Protein AF-A0A8X6XVC7-F1 (afdb_monomer_lite)

Structure (mmCIF, N/CA/C/O backbone):
data_AF-A0A8X6XVC7-F1
#
_entry.id   AF-A0A8X6XVC7-F1
#
loop_
_atom_site.group_PDB
_atom_site.id
_atom_site.type_symbol
_atom_site.label_atom_id
_atom_site.label_alt_id
_atom_site.label_comp_id
_atom_site.label_asym_id
_atom_site.label_entity_id
_atom_site.label_seq_id
_atom_site.pdbx_PDB_ins_code
_atom_site.Cartn_x
_atom_site.Cartn_y
_atom_site.Cartn_z
_atom_site.occupancy
_atom_site.B_iso_or_equiv
_atom_site.auth_seq_id
_atom_site.auth_comp_id
_atom_site.auth_asym_id
_atom_site.auth_atom_id
_atom_site.pdbx_PDB_model_num
ATOM 1 N N . MET A 1 1 ? -27.447 -22.628 -71.891 1.00 50.00 1 MET A N 1
ATOM 2 C CA . MET A 1 1 ? -26.756 -23.642 -71.064 1.00 50.00 1 MET A CA 1
ATOM 3 C C . MET A 1 1 ? -25.411 -23.070 -70.655 1.00 50.00 1 MET A C 1
ATOM 5 O O . MET A 1 1 ? -24.678 -22.682 -71.550 1.00 50.00 1 MET A O 1
ATOM 9 N N . GLY A 1 2 ? -25.143 -23.009 -69.342 1.00 43.7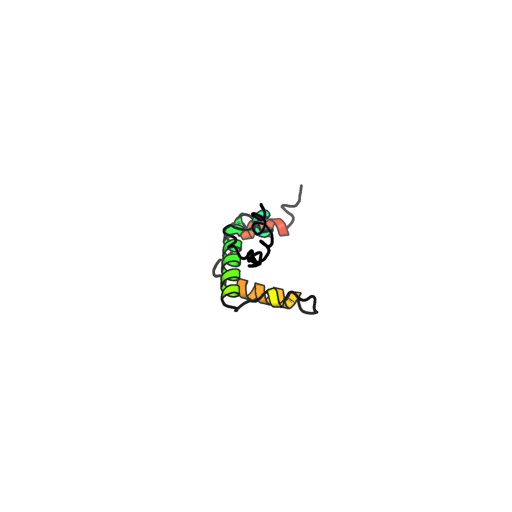8 2 GLY A N 1
ATOM 10 C CA . GLY A 1 2 ? -23.882 -22.558 -68.721 1.00 43.78 2 GLY A CA 1
ATOM 11 C C . GLY A 1 2 ? -23.690 -21.036 -68.781 1.00 43.78 2 GLY A C 1
ATOM 12 O O . GLY A 1 2 ? -23.796 -20.462 -69.847 1.00 43.78 2 GLY A O 1
ATOM 13 N N . SER A 1 3 ? -23.463 -20.273 -67.715 1.00 44.16 3 SER A N 1
ATOM 14 C CA . SER A 1 3 ? -22.841 -20.614 -66.441 1.00 44.16 3 SER A CA 1
ATOM 15 C C . SER A 1 3 ? -23.286 -19.612 -65.370 1.00 44.16 3 SER A C 1
ATOM 17 O O . SER A 1 3 ? -22.712 -18.538 -65.230 1.00 44.16 3 SER A O 1
ATOM 19 N N . PHE A 1 4 ? -24.287 -19.987 -64.571 1.00 48.81 4 PHE A N 1
ATOM 20 C CA . PHE A 1 4 ? -24.584 -19.383 -63.263 1.00 48.81 4 PHE A CA 1
ATOM 21 C C . PHE A 1 4 ? -23.607 -19.932 -62.205 1.00 48.81 4 PHE A C 1
ATOM 23 O O . PHE A 1 4 ? -24.011 -20.519 -61.209 1.00 48.81 4 PHE A O 1
ATOM 30 N N . LEU A 1 5 ? -22.305 -19.817 -62.474 1.00 49.72 5 LEU A N 1
ATOM 31 C CA . LEU A 1 5 ? -21.227 -20.392 -61.657 1.00 49.72 5 LEU A CA 1
ATOM 32 C C . LEU A 1 5 ? -20.030 -19.432 -61.555 1.00 49.72 5 LEU A C 1
ATOM 34 O O . LEU A 1 5 ? -18.877 -19.839 -61.601 1.00 49.72 5 LEU A O 1
ATOM 38 N N . ILE A 1 6 ? -20.309 -18.134 -61.407 1.00 47.41 6 ILE A N 1
ATOM 39 C CA . ILE A 1 6 ? -19.343 -17.154 -60.874 1.00 47.41 6 ILE A CA 1
ATOM 40 C C . ILE A 1 6 ? -20.006 -16.394 -59.713 1.00 47.41 6 ILE A C 1
ATOM 42 O O . ILE A 1 6 ? -19.939 -15.179 -59.582 1.00 47.41 6 ILE A O 1
ATOM 46 N N . ILE A 1 7 ? -20.727 -17.140 -58.879 1.00 51.34 7 ILE A N 1
ATOM 47 C CA . ILE A 1 7 ? -21.240 -16.711 -57.579 1.00 51.34 7 ILE A CA 1
ATOM 48 C C . ILE A 1 7 ? -20.841 -17.837 -56.624 1.00 51.34 7 ILE A C 1
ATOM 50 O O . ILE A 1 7 ? -21.631 -18.754 -56.460 1.00 51.34 7 ILE A O 1
ATOM 54 N N . ALA A 1 8 ? -19.598 -17.857 -56.115 1.00 50.69 8 ALA A N 1
ATOM 55 C CA . ALA A 1 8 ? -19.216 -18.646 -54.916 1.00 50.69 8 ALA A CA 1
ATOM 56 C C . ALA A 1 8 ? -17.715 -18.656 -54.546 1.00 50.69 8 ALA A C 1
ATOM 58 O O . ALA A 1 8 ? -17.365 -19.268 -53.545 1.00 50.69 8 ALA A O 1
ATOM 59 N N . LEU A 1 9 ? -16.799 -18.030 -55.286 1.00 49.44 9 LEU A N 1
ATOM 60 C CA . LEU A 1 9 ? -15.364 -18.052 -54.952 1.00 49.44 9 LEU A CA 1
ATOM 61 C C . LEU A 1 9 ? -14.812 -16.669 -55.322 1.00 49.44 9 LEU A C 1
ATOM 63 O O . LEU A 1 9 ? -14.708 -16.371 -56.500 1.00 49.44 9 LEU A O 1
ATOM 67 N N . THR A 1 10 ? -14.561 -15.716 -54.428 1.00 52.38 10 THR A N 1
ATOM 68 C CA . THR A 1 10 ? -13.783 -15.817 -53.191 1.00 52.38 10 THR A CA 1
ATOM 69 C C . THR A 1 10 ? -14.228 -14.741 -52.187 1.00 52.38 10 THR A C 1
ATOM 71 O O . THR A 1 10 ? -13.696 -13.632 -52.146 1.00 52.38 10 THR A O 1
ATOM 74 N N . PHE A 1 11 ? -15.197 -15.083 -51.339 1.00 48.53 11 PHE A N 1
ATOM 75 C CA . PHE A 1 11 ? -15.398 -14.453 -50.029 1.00 48.53 11 PHE A CA 1
ATOM 76 C C . PHE A 1 11 ? -14.206 -14.830 -49.130 1.00 48.53 11 PHE A C 1
ATOM 78 O O . PHE A 1 11 ? -14.284 -15.809 -48.396 1.00 48.53 11 PHE A O 1
ATOM 85 N N . SER A 1 12 ? -13.055 -14.156 -49.231 1.00 51.03 12 SER A N 1
ATOM 86 C CA . SER A 1 12 ? -11.897 -14.427 -48.347 1.00 51.03 12 SER A CA 1
ATOM 87 C C . SER A 1 12 ? -10.907 -13.261 -48.238 1.00 51.03 12 SER A C 1
ATOM 89 O O . SER A 1 12 ? -9.705 -13.466 -48.128 1.00 51.03 12 SER A O 1
ATOM 91 N N . LEU A 1 13 ? -11.395 -12.022 -48.212 1.00 45.03 13 LEU A N 1
ATOM 92 C CA . LEU A 1 13 ? -10.675 -10.968 -47.493 1.00 45.03 13 LEU A CA 1
ATOM 93 C C . LEU A 1 13 ? -11.467 -10.679 -46.229 1.00 45.03 13 LEU A C 1
ATOM 95 O O . LEU A 1 13 ? -12.191 -9.695 -46.105 1.00 45.03 13 LEU A O 1
ATOM 99 N N . THR A 1 14 ? -11.382 -11.646 -45.317 1.00 51.75 14 THR A N 1
ATOM 100 C CA . THR A 1 14 ? -11.737 -11.458 -43.920 1.00 51.75 14 THR A CA 1
ATOM 101 C C . THR A 1 14 ? -10.983 -10.244 -43.416 1.00 51.75 14 THR A C 1
ATOM 103 O O . THR A 1 14 ? -9.756 -10.173 -43.460 1.00 51.75 14 THR A O 1
ATOM 106 N N . ILE A 1 15 ? -11.770 -9.283 -42.967 1.00 43.81 15 ILE A N 1
ATOM 107 C CA . ILE A 1 15 ? -11.374 -8.114 -42.213 1.00 43.81 15 ILE A CA 1
ATOM 108 C C . ILE A 1 15 ? -10.681 -8.635 -40.947 1.00 43.81 15 ILE A C 1
ATOM 110 O O . ILE A 1 15 ? -11.329 -8.877 -39.936 1.00 43.81 15 ILE A O 1
ATOM 114 N N . SER A 1 16 ? -9.367 -8.844 -40.987 1.00 45.81 16 SER A N 1
ATOM 115 C CA . SER A 1 16 ? -8.557 -8.958 -39.771 1.00 45.81 16 SER A CA 1
ATOM 116 C C . SER A 1 16 ? -8.294 -7.552 -39.247 1.00 45.81 16 SER A C 1
ATOM 118 O O . SER A 1 16 ? -7.155 -7.109 -39.134 1.00 45.81 16 SER A O 1
ATOM 120 N N . VAL A 1 17 ? -9.370 -6.827 -38.935 1.00 48.47 17 VAL A N 1
ATOM 121 C CA . VAL A 1 17 ? -9.281 -5.830 -37.876 1.00 48.47 17 VAL A CA 1
ATOM 122 C C . VAL A 1 17 ? -9.188 -6.669 -36.615 1.00 48.47 17 VAL A C 1
ATOM 124 O O . VAL A 1 17 ? -10.186 -7.173 -36.104 1.00 48.47 17 VAL A O 1
ATOM 127 N N . PHE A 1 18 ? -7.953 -6.886 -36.171 1.00 48.59 18 PHE A N 1
ATOM 128 C CA . PHE A 1 18 ? -7.685 -7.188 -34.781 1.00 48.59 18 PHE A CA 1
ATOM 129 C C . PHE A 1 18 ? -8.273 -6.022 -33.985 1.00 48.59 18 PHE A C 1
ATOM 131 O O . PHE A 1 18 ? -7.644 -4.982 -33.811 1.00 48.59 18 PHE A O 1
ATOM 138 N N . VAL A 1 19 ? -9.523 -6.177 -33.548 1.00 40.47 19 VAL A N 1
ATOM 139 C CA . VAL A 1 19 ? -9.948 -5.591 -32.285 1.00 40.47 19 VAL A CA 1
ATOM 140 C C . VAL A 1 19 ? -9.131 -6.352 -31.253 1.00 40.47 19 VAL A C 1
ATOM 142 O O . VAL A 1 19 ? -9.548 -7.383 -30.729 1.00 40.47 19 VAL A O 1
ATOM 145 N N . GLU A 1 20 ? -7.904 -5.884 -31.046 1.00 40.19 20 GLU A N 1
ATOM 146 C CA . GLU A 1 20 ? -7.222 -6.066 -29.783 1.00 40.19 20 GLU A CA 1
ATOM 147 C C . GLU A 1 20 ? -8.110 -5.311 -28.799 1.00 40.19 20 GLU A C 1
ATOM 149 O O . GLU A 1 20 ? -8.067 -4.087 -28.682 1.00 40.19 20 GLU A O 1
ATOM 154 N N . ALA A 1 21 ? -9.071 -6.036 -28.230 1.00 38.38 21 ALA A N 1
ATOM 155 C CA . ALA A 1 21 ? -9.778 -5.574 -27.064 1.00 38.38 21 ALA A CA 1
ATOM 156 C C . ALA A 1 21 ? -8.704 -5.472 -25.984 1.00 38.38 21 ALA A C 1
ATOM 158 O O . ALA A 1 21 ? -8.394 -6.451 -25.306 1.00 38.38 21 ALA A O 1
ATOM 159 N N . ASP A 1 22 ? -8.088 -4.295 -25.895 1.00 38.41 22 ASP A N 1
ATOM 160 C CA . ASP A 1 22 ? -7.450 -3.820 -24.686 1.00 38.41 22 ASP A CA 1
ATOM 161 C C . ASP A 1 22 ? -8.429 -4.140 -23.554 1.00 38.41 22 ASP A C 1
ATOM 163 O O . ASP A 1 22 ? -9.476 -3.506 -23.401 1.00 38.41 22 ASP A O 1
ATOM 167 N N . HIS A 1 23 ? -8.111 -5.159 -22.759 1.00 38.62 23 HIS A N 1
ATOM 168 C CA . HIS A 1 23 ? -8.754 -5.416 -21.475 1.00 38.62 23 HIS A CA 1
ATOM 169 C C . HIS A 1 23 ? -8.322 -4.345 -20.447 1.00 38.62 23 HIS A C 1
ATOM 171 O O . HIS A 1 23 ? -8.128 -4.639 -19.274 1.00 38.62 23 HIS A O 1
ATOM 177 N N . ASP A 1 24 ? -8.196 -3.090 -20.884 1.00 43.44 24 ASP A N 1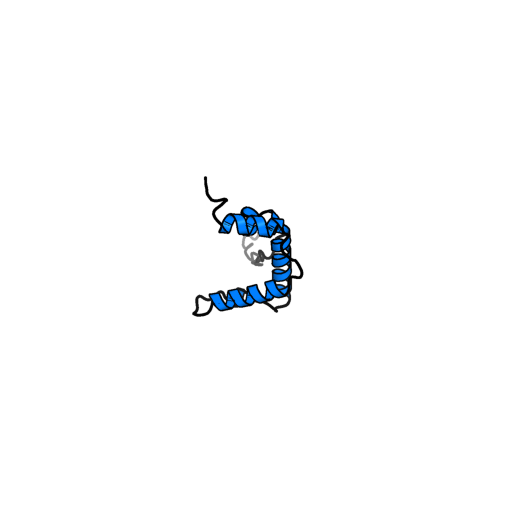
ATOM 178 C CA . ASP A 1 24 ? -8.087 -1.874 -20.074 1.00 43.44 24 ASP A CA 1
ATOM 179 C C . ASP A 1 24 ? -9.503 -1.298 -19.858 1.00 43.44 24 ASP A C 1
ATOM 181 O O . ASP A 1 24 ? -9.769 -0.099 -19.959 1.00 43.44 24 ASP A O 1
ATOM 185 N N . GLY A 1 25 ? -10.463 -2.185 -19.578 1.00 40.31 25 GLY A N 1
ATOM 186 C CA . GLY A 1 25 ? -11.730 -1.759 -19.003 1.00 40.31 25 GLY A CA 1
ATOM 187 C C . GLY A 1 25 ? -11.457 -1.170 -17.615 1.00 40.31 25 GLY A C 1
ATOM 188 O O . GLY A 1 25 ? -10.632 -1.720 -16.879 1.00 40.31 25 GLY A O 1
ATOM 189 N N . PRO A 1 26 ? -12.111 -0.067 -17.219 1.00 43.62 26 PRO A N 1
ATOM 190 C CA . PRO A 1 26 ? -11.994 0.415 -15.854 1.00 43.62 26 PRO A CA 1
ATOM 191 C C . PRO A 1 26 ? -12.471 -0.702 -14.917 1.00 43.62 26 PRO A C 1
ATOM 193 O O . PRO A 1 26 ? -13.587 -1.202 -15.046 1.00 43.62 26 PRO A O 1
ATOM 196 N N . HIS A 1 27 ? -11.612 -1.128 -13.989 1.00 48.72 27 HIS A N 1
ATOM 197 C CA . HIS A 1 27 ? -12.025 -1.953 -12.858 1.00 48.72 27 HIS A CA 1
ATOM 198 C C . HIS A 1 27 ? -12.941 -1.094 -11.969 1.00 48.72 27 HIS A C 1
ATOM 200 O O . HIS A 1 27 ? -12.499 -0.500 -10.988 1.00 48.72 27 HIS A O 1
ATOM 206 N N . GLU A 1 28 ? -14.213 -0.965 -12.353 1.00 45.25 28 GLU A N 1
ATOM 207 C CA . GLU A 1 28 ? -15.245 -0.208 -11.632 1.00 45.25 28 GLU A CA 1
ATOM 208 C C . GLU A 1 28 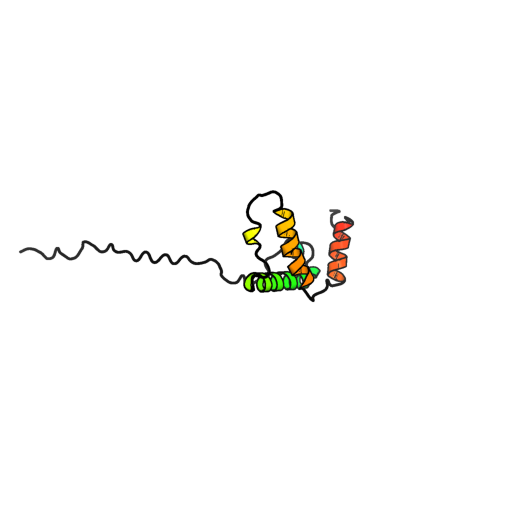? -15.797 -1.017 -10.451 1.00 45.25 28 GLU A C 1
ATOM 210 O O . GLU A 1 28 ? -16.986 -1.305 -10.344 1.00 45.25 28 GLU A O 1
ATOM 215 N N . GLY A 1 29 ? -14.909 -1.411 -9.544 1.00 50.03 29 GLY A N 1
ATOM 216 C CA . GLY A 1 29 ? -15.284 -2.027 -8.282 1.00 50.03 29 GLY A CA 1
ATOM 217 C C . GLY A 1 29 ? -14.069 -2.168 -7.373 1.00 50.03 29 GLY A C 1
ATOM 218 O O . GLY A 1 29 ? -12.962 -2.373 -7.883 1.00 50.03 29 GLY A O 1
ATOM 219 N N . PRO A 1 30 ? -14.239 -2.060 -6.043 1.00 52.62 30 PRO A N 1
ATOM 220 C CA . PRO A 1 30 ? -13.163 -2.375 -5.118 1.00 52.62 30 PRO A CA 1
ATOM 221 C C . PRO A 1 30 ? -12.727 -3.811 -5.402 1.00 52.62 30 PRO A C 1
ATOM 223 O O . PRO A 1 30 ? -13.491 -4.759 -5.230 1.00 52.62 30 PRO A O 1
ATOM 226 N N . THR A 1 31 ? -11.511 -3.974 -5.915 1.00 59.00 31 THR A N 1
ATOM 227 C CA . THR A 1 31 ? -10.921 -5.304 -6.032 1.00 59.00 31 THR A CA 1
ATOM 228 C C . THR A 1 31 ? -10.715 -5.776 -4.601 1.00 59.00 31 THR A C 1
ATOM 230 O O . THR A 1 31 ? -10.109 -5.046 -3.818 1.00 59.00 31 THR A O 1
ATOM 233 N N . GLU A 1 32 ? -11.253 -6.934 -4.217 1.00 66.25 32 GLU A N 1
ATOM 234 C CA . GLU A 1 32 ? -11.018 -7.461 -2.872 1.00 66.25 32 GLU A CA 1
ATOM 235 C C . GLU A 1 32 ? -9.513 -7.701 -2.691 1.00 66.25 32 GLU A C 1
ATOM 237 O O . GLU A 1 32 ? -8.943 -8.669 -3.197 1.00 66.25 32 GLU A O 1
ATOM 242 N N . THR A 1 33 ? -8.834 -6.770 -2.020 1.00 80.50 33 THR A N 1
ATOM 243 C CA . THR A 1 33 ? -7.434 -6.924 -1.641 1.00 80.50 33 THR A CA 1
ATOM 244 C C . THR A 1 33 ? -7.351 -7.784 -0.388 1.00 80.50 33 THR A C 1
ATOM 246 O O . THR A 1 33 ? -8.266 -7.805 0.437 1.00 80.50 33 THR A O 1
ATOM 249 N N . VAL A 1 34 ? -6.219 -8.466 -0.194 1.00 81.81 34 VAL A N 1
ATOM 250 C CA . VAL A 1 34 ? -5.946 -9.206 1.052 1.00 81.81 34 VAL A CA 1
ATOM 251 C C . VAL A 1 34 ? -6.122 -8.299 2.276 1.00 81.81 34 VAL A C 1
ATOM 253 O O . VAL A 1 34 ? -6.616 -8.750 3.306 1.00 81.81 34 VAL A O 1
ATOM 256 N N . LEU A 1 35 ? -5.777 -7.010 2.149 1.00 83.31 35 LEU A N 1
ATOM 257 C CA . LEU A 1 35 ? -5.973 -6.022 3.205 1.00 83.31 35 LEU A CA 1
ATOM 258 C C . LEU A 1 35 ? -7.460 -5.848 3.546 1.00 83.31 35 LEU A C 1
ATOM 260 O O . LEU A 1 35 ? -7.803 -5.898 4.718 1.00 83.31 35 LEU A O 1
ATOM 264 N N . ASN A 1 36 ? -8.339 -5.704 2.553 1.00 84.44 36 ASN A N 1
ATOM 265 C CA . ASN A 1 36 ? -9.776 -5.514 2.785 1.00 84.44 36 ASN A CA 1
ATOM 266 C C . ASN A 1 36 ? -10.476 -6.787 3.274 1.00 84.44 36 ASN A C 1
ATOM 268 O O . ASN A 1 36 ? -11.396 -6.694 4.081 1.00 84.44 36 ASN A O 1
ATOM 272 N N . ILE A 1 37 ? -10.034 -7.963 2.814 1.00 87.50 37 ILE A N 1
ATOM 273 C CA . ILE A 1 37 ? -10.570 -9.261 3.257 1.00 87.50 37 ILE A CA 1
ATOM 274 C C . ILE A 1 37 ? -10.258 -9.489 4.740 1.00 87.50 37 ILE A C 1
ATOM 276 O O . ILE A 1 37 ? -11.129 -9.895 5.506 1.00 87.50 37 ILE A O 1
ATOM 280 N N . LEU A 1 38 ? -9.012 -9.237 5.149 1.00 88.00 38 LEU A N 1
ATOM 281 C CA . LEU A 1 38 ? -8.570 -9.478 6.525 1.00 88.00 38 LEU A CA 1
ATOM 282 C C . LEU A 1 38 ? -8.922 -8.323 7.469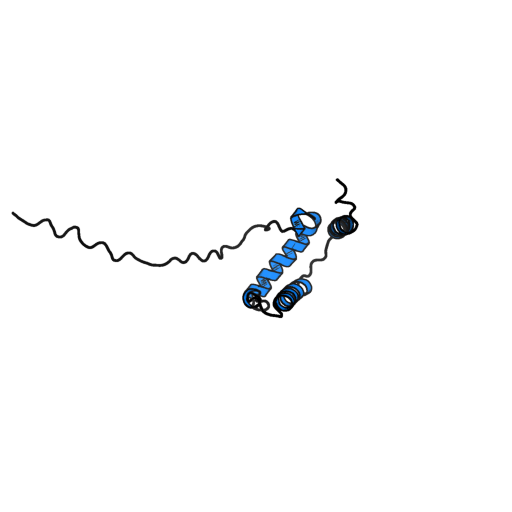 1.00 88.00 38 LEU A C 1
ATOM 284 O O . LEU A 1 38 ? -9.117 -8.548 8.664 1.00 88.00 38 LEU A O 1
ATOM 288 N N . PHE A 1 39 ? -8.998 -7.100 6.945 1.00 92.31 39 PHE A N 1
ATOM 289 C CA . PHE A 1 39 ? -9.200 -5.874 7.712 1.00 92.31 39 PHE A CA 1
ATOM 290 C C . PHE A 1 39 ? -10.248 -4.982 7.028 1.00 92.31 39 PHE A C 1
ATOM 292 O O . PHE A 1 39 ? -9.906 -3.948 6.448 1.00 92.31 39 PHE A O 1
ATOM 299 N N . PRO A 1 40 ? -11.543 -5.340 7.078 1.00 91.88 40 PRO A N 1
ATOM 300 C CA . PRO A 1 40 ? -12.597 -4.598 6.381 1.00 91.88 40 PRO A CA 1
ATOM 301 C C . PRO A 1 40 ? -12.671 -3.121 6.792 1.00 91.88 40 PRO A C 1
ATOM 303 O O . PRO A 1 40 ? -12.983 -2.265 5.963 1.00 91.88 40 PRO A O 1
ATOM 306 N N . ALA A 1 41 ? -12.295 -2.784 8.032 1.00 93.12 41 ALA A N 1
ATOM 307 C CA . ALA A 1 41 ? -12.232 -1.392 8.482 1.00 93.12 41 ALA A CA 1
ATOM 308 C C . ALA A 1 41 ? -11.171 -0.555 7.735 1.00 93.12 41 ALA A C 1
ATOM 310 O O . ALA A 1 41 ? -11.233 0.675 7.747 1.00 93.12 41 ALA A O 1
ATOM 311 N N . CYS A 1 42 ? -10.208 -1.198 7.067 1.00 92.06 42 CYS A N 1
ATOM 312 C CA . CYS A 1 42 ? -9.190 -0.549 6.242 1.00 92.06 42 CYS A CA 1
ATOM 313 C C . CYS A 1 42 ? -9.643 -0.274 4.799 1.00 92.06 42 CYS A C 1
ATOM 315 O O . CYS A 1 42 ? -8.914 0.403 4.072 1.00 92.06 42 CYS A O 1
ATOM 317 N N . SER A 1 43 ? -10.840 -0.713 4.395 1.00 91.38 43 SER A N 1
ATOM 318 C CA . SER A 1 43 ? -11.353 -0.524 3.030 1.00 91.38 43 SER A CA 1
ATOM 319 C C . SER A 1 43 ? -11.319 0.931 2.529 1.00 91.38 43 SER A C 1
ATOM 321 O O . SER A 1 43 ? -10.867 1.154 1.403 1.00 91.38 43 SER A O 1
ATOM 323 N N . PRO A 1 44 ? -11.669 1.957 3.334 1.00 90.56 44 PRO A N 1
ATOM 324 C CA . PRO A 1 44 ? -11.559 3.348 2.885 1.00 90.56 44 PRO A CA 1
ATOM 325 C C . PRO A 1 44 ? -10.115 3.791 2.591 1.00 90.56 44 PRO A C 1
ATOM 327 O O . PRO A 1 44 ? -9.873 4.585 1.675 1.00 90.56 44 PRO A O 1
ATOM 330 N N . LEU A 1 45 ? -9.144 3.282 3.360 1.00 90.25 45 LEU A N 1
ATOM 331 C CA . LEU A 1 45 ? -7.726 3.574 3.150 1.00 90.25 45 LEU A CA 1
ATOM 332 C C . LEU A 1 45 ? -7.214 2.885 1.881 1.00 90.25 45 LEU A C 1
ATOM 334 O O . LEU A 1 45 ? -6.544 3.528 1.074 1.00 90.25 45 LEU A O 1
ATOM 338 N N . ASP A 1 46 ? -7.558 1.612 1.695 1.00 89.88 46 ASP A N 1
ATOM 339 C CA . ASP A 1 46 ? -7.212 0.834 0.502 1.00 89.88 46 ASP A CA 1
ATOM 340 C C . ASP A 1 46 ? -7.766 1.488 -0.770 1.00 89.88 46 ASP A C 1
ATOM 342 O O . ASP A 1 46 ? -7.002 1.778 -1.692 1.00 89.88 46 ASP A O 1
ATOM 346 N N . ALA A 1 47 ? -9.048 1.866 -0.772 1.00 89.19 47 ALA A N 1
ATOM 347 C CA . ALA A 1 47 ? -9.676 2.575 -1.885 1.00 89.19 47 ALA A CA 1
ATOM 348 C C . ALA A 1 47 ? -8.969 3.907 -2.200 1.00 89.19 47 ALA A C 1
ATOM 350 O O . ALA A 1 47 ? -8.731 4.238 -3.365 1.00 89.19 47 ALA A O 1
ATOM 351 N N . SER A 1 48 ? -8.569 4.657 -1.167 1.00 91.56 48 SER A N 1
ATOM 352 C CA . SER A 1 48 ? -7.817 5.908 -1.336 1.00 91.56 48 SER A CA 1
ATOM 353 C C . SER A 1 48 ? -6.438 5.669 -1.961 1.00 91.56 48 SER A C 1
ATOM 355 O O . SER A 1 48 ? -6.021 6.408 -2.858 1.00 91.56 48 SER A O 1
ATOM 357 N N . MET A 1 49 ? -5.730 4.627 -1.516 1.00 92.56 49 MET A N 1
ATOM 358 C CA . MET A 1 49 ? -4.436 4.234 -2.079 1.00 92.56 49 MET A CA 1
ATOM 359 C C . MET A 1 49 ? -4.570 3.757 -3.526 1.00 92.56 49 MET A C 1
ATOM 361 O O . MET A 1 49 ? -3.783 4.178 -4.375 1.00 92.56 49 MET A O 1
ATOM 365 N N . GLN A 1 50 ? -5.579 2.942 -3.826 1.00 91.19 50 GLN A N 1
ATOM 366 C CA . GLN A 1 50 ? -5.842 2.428 -5.166 1.00 91.19 50 GLN A CA 1
ATOM 367 C C . GLN A 1 50 ? -6.197 3.562 -6.139 1.00 91.19 50 GLN A C 1
ATOM 369 O O . GLN A 1 50 ? -5.604 3.668 -7.215 1.00 91.19 50 GLN A O 1
ATOM 374 N N . SER A 1 51 ? -7.088 4.473 -5.738 1.00 92.94 51 SER A N 1
ATOM 375 C CA . SER A 1 51 ? -7.422 5.656 -6.537 1.00 92.94 51 SER A CA 1
ATOM 376 C C . SER A 1 51 ? -6.182 6.501 -6.832 1.00 92.94 51 SER A C 1
ATOM 378 O O . SER A 1 51 ? -5.982 6.925 -7.974 1.00 92.94 51 SER A O 1
ATOM 380 N N . LYS A 1 52 ? -5.323 6.733 -5.828 1.00 94.94 52 LYS A N 1
ATOM 381 C CA . LYS A 1 52 ? -4.107 7.530 -6.017 1.00 94.94 52 LYS A CA 1
ATOM 382 C C . LYS A 1 52 ? -3.072 6.811 -6.882 1.00 94.94 52 LYS A C 1
ATOM 384 O O . LYS A 1 52 ? -2.408 7.454 -7.691 1.00 94.94 52 LYS A O 1
ATOM 389 N N . PHE A 1 53 ? -2.965 5.490 -6.766 1.00 93.94 53 PHE A N 1
ATOM 390 C CA . PHE A 1 53 ? -2.135 4.675 -7.649 1.00 93.94 53 PHE A CA 1
ATOM 391 C C . PHE A 1 53 ? -2.540 4.861 -9.116 1.00 93.94 53 PHE A C 1
ATOM 393 O O . PHE A 1 53 ? -1.682 5.155 -9.948 1.00 93.94 53 PHE A O 1
ATOM 400 N N . PHE A 1 54 ? -3.833 4.765 -9.439 1.00 93.88 54 PHE A N 1
ATOM 401 C CA . PHE A 1 54 ? -4.302 4.949 -10.816 1.00 93.88 54 PHE A CA 1
ATOM 402 C C . PHE A 1 54 ? -4.036 6.361 -11.348 1.00 93.88 54 PHE A C 1
ATOM 404 O O . PHE A 1 54 ? -3.573 6.509 -12.479 1.00 93.88 54 PHE A O 1
ATOM 411 N N . GLU A 1 55 ? -4.258 7.393 -10.534 1.00 95.00 55 GLU A N 1
ATOM 412 C CA . GLU A 1 55 ? -3.961 8.785 -10.892 1.00 95.00 55 GLU A CA 1
ATOM 413 C C . GLU A 1 55 ? -2.469 9.003 -11.198 1.00 95.00 55 GLU A C 1
ATOM 415 O O . GLU A 1 55 ? -2.103 9.576 -12.232 1.00 95.00 55 GLU A O 1
ATOM 420 N N . LEU A 1 56 ? -1.587 8.517 -10.323 1.00 95.94 56 LEU A N 1
ATOM 421 C CA . LEU A 1 56 ? -0.142 8.656 -10.495 1.00 95.94 56 LEU A CA 1
ATOM 422 C C . LEU A 1 56 ? 0.376 7.832 -11.679 1.00 95.94 56 LEU A C 1
ATOM 424 O O . LEU A 1 56 ? 1.289 8.272 -12.378 1.00 95.94 56 LEU A O 1
ATOM 428 N N . ASN A 1 57 ? -0.215 6.663 -11.932 1.00 94.50 57 ASN A N 1
ATOM 429 C CA . ASN A 1 57 ? 0.139 5.827 -13.076 1.00 94.50 57 ASN A CA 1
ATOM 430 C C . ASN A 1 57 ? -0.298 6.489 -14.390 1.00 94.50 57 ASN A C 1
ATOM 432 O O . ASN A 1 57 ? 0.482 6.574 -15.334 1.00 94.50 57 ASN A O 1
ATOM 436 N N . LYS A 1 58 ? -1.517 7.040 -14.430 1.00 95.00 58 LYS A N 1
ATOM 437 C CA . LYS A 1 58 ? -2.040 7.767 -15.596 1.00 95.00 58 LYS A CA 1
ATOM 438 C C . LYS A 1 58 ? -1.236 9.033 -15.903 1.00 95.00 58 LYS A C 1
ATOM 440 O O . LYS A 1 58 ? -1.059 9.369 -17.068 1.00 95.00 58 LYS A O 1
ATOM 445 N N . SER A 1 59 ? -0.743 9.727 -14.876 1.00 96.19 59 SER A N 1
ATOM 446 C CA . SER A 1 59 ? 0.111 10.914 -15.043 1.00 96.19 59 SER A CA 1
ATOM 447 C C . SER A 1 59 ? 1.586 10.593 -15.323 1.00 96.19 59 SER A C 1
ATOM 449 O O . SER A 1 59 ? 2.369 11.512 -15.550 1.00 96.19 59 SER A O 1
ATOM 451 N N . GLY A 1 60 ? 1.984 9.316 -15.311 1.00 94.88 60 GLY A N 1
ATOM 452 C CA . GLY A 1 60 ? 3.368 8.886 -15.536 1.00 94.88 60 GLY A CA 1
ATOM 453 C C . GLY A 1 60 ? 4.322 9.148 -14.365 1.00 94.88 60 GLY A C 1
ATOM 454 O O . GLY A 1 60 ? 5.525 8.934 -14.499 1.00 94.88 60 GLY A O 1
ATOM 455 N N . GLN A 1 61 ? 3.809 9.587 -13.211 1.00 95.06 61 GLN A N 1
ATOM 456 C CA . GLN A 1 61 ? 4.604 9.785 -11.993 1.00 95.06 61 GLN A CA 1
ATOM 457 C C . GLN A 1 61 ? 5.035 8.460 -11.361 1.00 95.06 61 GLN A C 1
ATOM 459 O O . GLN A 1 61 ? 6.088 8.388 -10.726 1.00 95.06 61 GLN A O 1
ATOM 464 N N . ILE A 1 62 ? 4.232 7.412 -11.554 1.00 95.31 62 ILE A N 1
ATOM 465 C CA . ILE A 1 62 ? 4.639 6.033 -11.304 1.00 95.31 62 ILE A CA 1
ATOM 466 C C . ILE A 1 62 ? 4.516 5.215 -12.587 1.00 95.31 62 ILE A C 1
ATOM 468 O O . ILE A 1 62 ? 3.673 5.495 -13.435 1.00 95.31 62 ILE A O 1
ATOM 472 N N . ASN A 1 63 ? 5.350 4.187 -12.722 1.00 92.12 63 ASN A N 1
ATOM 473 C CA . ASN A 1 63 ? 5.227 3.205 -13.796 1.00 92.12 63 ASN A CA 1
ATOM 474 C C . ASN A 1 63 ? 5.671 1.818 -13.301 1.00 92.12 63 ASN A C 1
ATOM 476 O O . ASN A 1 63 ? 6.826 1.419 -13.479 1.00 92.12 63 ASN A O 1
ATOM 480 N N . PRO A 1 64 ? 4.755 1.055 -12.684 1.00 84.75 64 PRO A N 1
ATOM 481 C CA . PRO A 1 64 ? 5.046 -0.275 -12.151 1.00 84.75 64 PRO A CA 1
ATOM 482 C C . PRO A 1 64 ? 5.492 -1.272 -13.225 1.00 84.75 64 PRO A C 1
ATOM 484 O O . PRO A 1 64 ? 6.205 -2.226 -12.916 1.00 84.75 64 PRO A O 1
ATOM 487 N N . LYS A 1 65 ? 5.120 -1.052 -14.497 1.00 87.75 65 LYS A N 1
ATOM 488 C CA . LYS A 1 65 ? 5.530 -1.919 -15.614 1.00 87.75 65 LYS A CA 1
ATOM 489 C C . LYS A 1 65 ? 7.046 -1.866 -15.845 1.00 87.75 65 LYS A C 1
ATOM 491 O O . LYS A 1 65 ? 7.606 -2.845 -16.325 1.00 87.75 65 LYS A O 1
ATOM 496 N N . LEU A 1 66 ? 7.728 -0.787 -15.445 1.00 86.12 66 LEU A N 1
ATOM 497 C CA . LEU A 1 66 ? 9.196 -0.713 -15.491 1.00 86.12 66 LEU A CA 1
ATOM 498 C C . LEU A 1 66 ? 9.870 -1.601 -14.437 1.00 86.12 66 LEU A C 1
ATOM 500 O O . LEU A 1 66 ? 11.022 -1.983 -14.611 1.00 86.12 66 LEU A O 1
ATOM 504 N N . CYS A 1 67 ? 9.152 -1.982 -13.378 1.00 88.50 67 CYS A N 1
ATOM 505 C CA . CYS A 1 67 ? 9.659 -2.875 -12.338 1.00 88.50 67 CYS A CA 1
ATOM 506 C C . CYS A 1 67 ? 9.422 -4.366 -12.657 1.00 88.50 67 CYS A C 1
ATOM 508 O O . CYS A 1 67 ? 9.590 -5.213 -11.785 1.00 88.50 67 CYS A O 1
ATOM 510 N N . ARG A 1 68 ? 8.956 -4.717 -13.864 1.00 78.50 68 ARG A N 1
ATOM 511 C CA . ARG A 1 68 ? 8.475 -6.077 -14.184 1.00 78.50 68 ARG A CA 1
ATOM 512 C C . ARG A 1 68 ? 9.587 -7.067 -14.534 1.00 78.50 68 ARG A C 1
ATOM 514 O O . ARG A 1 68 ? 9.351 -8.270 -14.480 1.00 78.50 68 ARG A O 1
ATOM 521 N N . ASN A 1 69 ? 10.777 -6.578 -14.881 1.00 78.56 69 ASN A N 1
ATOM 522 C CA . ASN A 1 69 ? 11.904 -7.441 -15.215 1.00 78.56 69 ASN A CA 1
ATOM 523 C C . ASN A 1 69 ? 12.518 -8.011 -13.930 1.00 78.56 69 ASN A C 1
ATOM 525 O O . ASN A 1 69 ? 12.864 -7.227 -13.043 1.00 78.56 69 ASN A O 1
ATOM 529 N N . PRO A 1 70 ? 12.681 -9.341 -13.823 1.00 69.12 70 PRO A N 1
ATOM 530 C CA . PRO A 1 70 ? 13.369 -9.954 -12.699 1.00 69.12 70 PRO A CA 1
ATOM 531 C C . PRO A 1 70 ? 14.856 -9.597 -12.782 1.00 69.12 70 PRO A C 1
ATOM 533 O O . PRO A 1 70 ? 15.652 -10.265 -13.438 1.00 69.12 70 PRO A O 1
ATOM 536 N N . SER A 1 71 ? 15.216 -8.486 -12.150 1.00 76.06 71 SER A N 1
ATOM 537 C CA . SER A 1 71 ? 16.583 -8.007 -12.003 1.00 76.06 71 SER A CA 1
ATOM 538 C C . SER A 1 71 ? 16.879 -7.753 -10.526 1.00 76.06 71 SER A C 1
ATOM 540 O O . SER A 1 71 ? 15.958 -7.477 -9.745 1.00 76.06 71 SER A O 1
ATOM 542 N N . PRO A 1 72 ? 18.161 -7.758 -10.125 1.00 69.38 72 PRO A N 1
ATOM 543 C CA . PRO A 1 72 ? 18.558 -7.122 -8.877 1.00 69.38 72 PRO A CA 1
ATOM 544 C C . PRO A 1 72 ? 17.960 -5.704 -8.842 1.00 69.38 72 PRO A C 1
ATOM 546 O O . PRO A 1 72 ? 18.143 -4.933 -9.784 1.00 69.38 72 PRO A O 1
ATOM 549 N N . GLY A 1 73 ? 17.163 -5.393 -7.816 1.00 84.44 73 GLY A N 1
ATOM 550 C CA . GLY A 1 73 ? 16.486 -4.096 -7.673 1.00 84.44 73 GLY A CA 1
ATOM 551 C C . GLY A 1 73 ? 15.005 -4.042 -8.074 1.00 84.44 73 GLY A C 1
ATOM 552 O O . GLY A 1 73 ? 14.396 -2.987 -7.907 1.00 84.44 73 GLY A O 1
ATOM 553 N N . GLN A 1 74 ? 14.392 -5.141 -8.532 1.00 89.00 74 GLN A N 1
ATOM 554 C CA . GLN A 1 74 ? 12.940 -5.189 -8.772 1.00 89.00 74 GLN A CA 1
ATOM 555 C C . GLN A 1 74 ? 12.134 -4.809 -7.519 1.00 89.00 74 GLN A C 1
ATOM 557 O O . GLN A 1 74 ? 11.230 -3.977 -7.588 1.00 89.00 74 GLN A O 1
ATOM 562 N N . GLU A 1 75 ? 12.474 -5.396 -6.371 1.00 89.25 75 GLU A N 1
ATOM 563 C CA . GLU A 1 75 ? 11.786 -5.135 -5.104 1.00 89.25 75 GLU A CA 1
ATOM 564 C C . GLU A 1 75 ? 11.887 -3.658 -4.702 1.00 89.25 75 GLU A C 1
ATOM 566 O O . GLU A 1 75 ? 10.878 -3.026 -4.400 1.00 89.25 75 GLU A O 1
ATOM 571 N N . GLU A 1 76 ? 13.085 -3.077 -4.779 1.00 92.81 76 GLU A N 1
ATOM 572 C CA . GLU A 1 76 ? 13.317 -1.661 -4.477 1.00 92.81 76 GLU A CA 1
ATOM 573 C C . GLU A 1 76 ? 12.599 -0.731 -5.462 1.00 92.81 76 GLU A C 1
ATOM 575 O O . GLU A 1 76 ? 12.055 0.302 -5.065 1.00 92.81 76 GLU A O 1
ATOM 580 N N . CYS A 1 77 ? 12.514 -1.120 -6.738 1.00 92.38 77 CYS A N 1
ATOM 581 C CA . CYS A 1 77 ? 11.703 -0.415 -7.724 1.00 92.38 77 CYS A CA 1
ATOM 582 C C . CYS A 1 77 ? 10.234 -0.390 -7.289 1.00 92.38 77 CYS A C 1
ATOM 584 O O . CYS A 1 77 ? 9.660 0.693 -7.170 1.00 92.38 77 CYS A O 1
ATOM 586 N N . ILE A 1 78 ? 9.643 -1.552 -6.986 1.00 91.56 78 ILE A N 1
ATOM 587 C CA . ILE A 1 78 ? 8.240 -1.661 -6.556 1.00 91.56 78 ILE A CA 1
ATOM 588 C C . ILE A 1 78 ? 8.007 -0.857 -5.272 1.00 91.56 78 ILE A C 1
ATOM 590 O O . ILE A 1 78 ? 7.079 -0.047 -5.225 1.00 91.56 78 ILE A O 1
ATOM 594 N N . LYS A 1 79 ? 8.873 -1.011 -4.261 1.00 92.69 79 LYS A N 1
ATOM 595 C CA . LYS A 1 79 ? 8.803 -0.252 -3.002 1.00 92.69 79 LYS A CA 1
ATOM 596 C C . LYS A 1 79 ? 8.801 1.248 -3.251 1.00 92.69 79 LYS A C 1
ATOM 598 O O . LYS A 1 79 ? 7.966 1.949 -2.685 1.00 92.69 79 LYS A O 1
ATOM 603 N N . LYS A 1 80 ? 9.679 1.746 -4.126 1.00 94.62 80 LYS A N 1
ATOM 604 C CA . LYS A 1 80 ? 9.732 3.169 -4.475 1.00 94.62 80 LYS A CA 1
ATOM 605 C C . LYS A 1 80 ? 8.426 3.647 -5.111 1.00 94.62 80 LYS A C 1
ATOM 607 O O . LYS A 1 80 ? 7.922 4.692 -4.710 1.00 94.62 80 LYS A O 1
ATOM 612 N N . GLN A 1 81 ? 7.859 2.890 -6.056 1.00 93.50 81 GLN A N 1
ATOM 613 C CA . GLN A 1 81 ? 6.576 3.252 -6.679 1.00 93.50 81 GLN A CA 1
ATOM 614 C C . GLN A 1 81 ? 5.448 3.307 -5.633 1.00 93.50 81 GLN A C 1
ATOM 616 O O . GLN A 1 81 ? 4.695 4.278 -5.584 1.00 93.50 81 GLN A O 1
ATOM 621 N N . LEU A 1 82 ? 5.356 2.298 -4.760 1.00 92.81 82 LEU A N 1
ATOM 622 C CA . LEU A 1 82 ? 4.338 2.237 -3.705 1.00 92.81 82 LEU A CA 1
ATOM 623 C C . LEU A 1 82 ? 4.523 3.327 -2.643 1.00 92.81 82 LEU A C 1
ATOM 625 O O . LEU A 1 82 ? 3.540 3.885 -2.159 1.00 92.81 82 LEU A O 1
ATOM 629 N N . HIS A 1 83 ? 5.765 3.674 -2.307 1.00 95.00 83 HIS A N 1
ATOM 630 C CA . HIS A 1 83 ? 6.063 4.768 -1.388 1.00 95.00 83 HIS A CA 1
ATOM 631 C C . HIS A 1 83 ? 5.577 6.112 -1.945 1.00 95.00 83 HIS A C 1
ATOM 633 O O . HIS A 1 83 ? 4.937 6.875 -1.223 1.00 95.00 83 HIS A O 1
ATOM 639 N N . THR A 1 84 ? 5.797 6.376 -3.238 1.00 95.81 84 THR A N 1
ATOM 640 C CA . THR A 1 84 ? 5.250 7.567 -3.910 1.00 95.81 84 THR A CA 1
ATOM 641 C C . THR A 1 84 ? 3.730 7.640 -3.765 1.00 95.81 84 THR A C 1
ATOM 643 O O . THR A 1 84 ? 3.201 8.689 -3.403 1.00 95.81 84 THR A O 1
ATOM 646 N N . VAL A 1 85 ? 3.027 6.520 -3.968 1.00 95.06 85 VAL A N 1
ATOM 647 C CA . VAL A 1 85 ? 1.573 6.452 -3.753 1.00 95.06 85 VAL A CA 1
ATOM 648 C C . VAL A 1 85 ? 1.224 6.758 -2.302 1.00 95.06 85 VAL A C 1
ATOM 650 O O . VAL A 1 85 ? 0.398 7.632 -2.049 1.00 95.06 85 VAL A O 1
ATOM 653 N N . ARG A 1 86 ? 1.870 6.088 -1.339 1.00 93.25 86 ARG A N 1
ATOM 654 C CA . ARG A 1 86 ? 1.575 6.255 0.091 1.00 93.25 86 ARG A CA 1
ATOM 655 C C . ARG A 1 86 ? 1.724 7.704 0.552 1.00 93.25 86 ARG A C 1
ATOM 657 O O . ARG A 1 86 ? 0.898 8.155 1.346 1.00 93.25 86 ARG A O 1
ATOM 664 N N . CYS A 1 87 ? 2.747 8.406 0.069 1.00 94.50 87 CYS A N 1
ATOM 665 C CA . CYS A 1 87 ? 3.007 9.806 0.406 1.00 94.50 87 CYS A CA 1
ATOM 666 C C . CYS A 1 87 ? 2.043 10.791 -0.269 1.00 94.50 87 CYS A C 1
ATOM 668 O O . CYS A 1 87 ? 1.865 11.892 0.240 1.00 94.50 87 CYS A O 1
ATOM 670 N N . ALA A 1 88 ? 1.422 10.413 -1.388 1.00 95.25 88 ALA A N 1
ATOM 671 C CA . ALA A 1 88 ? 0.456 11.249 -2.103 1.00 95.25 88 ALA A CA 1
ATOM 672 C C . ALA A 1 88 ? -0.998 11.059 -1.624 1.00 95.25 88 ALA A C 1
ATOM 674 O O . ALA A 1 88 ? -1.906 11.755 -2.085 1.00 95.25 88 ALA A O 1
ATOM 675 N N . VAL A 1 89 ? -1.245 10.094 -0.735 1.00 93.62 89 VAL A N 1
ATOM 676 C CA . VAL A 1 89 ? -2.566 9.828 -0.155 1.00 93.62 89 VAL A CA 1
ATOM 677 C C . VAL A 1 89 ? -2.778 10.713 1.069 1.00 93.62 89 VAL A C 1
ATOM 679 O O . VAL A 1 89 ? -2.058 10.600 2.057 1.00 93.62 89 VAL A O 1
ATOM 682 N N . ASN A 1 90 ? -3.830 11.534 1.030 1.00 83.44 90 ASN A N 1
ATOM 683 C CA . ASN A 1 90 ? -4.242 12.379 2.157 1.00 83.44 90 ASN A CA 1
ATOM 684 C C . ASN A 1 90 ? -5.095 11.632 3.202 1.00 83.44 90 ASN A C 1
ATOM 686 O O . ASN A 1 90 ? -5.393 12.182 4.257 1.00 83.44 90 ASN A O 1
ATOM 690 N N . GLY A 1 91 ? -5.508 10.392 2.916 1.00 78.19 91 GLY A N 1
ATOM 691 C CA . GLY A 1 91 ? -6.282 9.556 3.833 1.00 78.19 91 GLY A CA 1
ATOM 692 C C . GLY A 1 91 ? -5.426 8.971 4.958 1.00 78.19 91 GLY A C 1
ATOM 693 O O . GLY A 1 91 ? -4.327 8.458 4.724 1.00 78.19 91 GLY A O 1
ATOM 694 N N . THR A 1 92 ? -5.943 9.015 6.185 1.00 82.25 92 THR A N 1
ATOM 695 C CA . THR A 1 92 ? -5.380 8.294 7.331 1.00 82.25 92 THR A CA 1
ATOM 696 C C . THR A 1 92 ? -6.165 7.014 7.585 1.00 82.25 92 THR A C 1
ATOM 698 O O . THR A 1 92 ? -7.364 6.943 7.319 1.00 82.25 92 THR A O 1
ATOM 701 N N . ALA A 1 93 ? -5.489 5.997 8.120 1.00 89.31 93 ALA A N 1
ATOM 702 C CA . ALA A 1 93 ? -6.177 4.830 8.655 1.00 89.31 93 ALA A CA 1
ATOM 703 C C . ALA A 1 93 ? -7.127 5.274 9.776 1.00 89.31 93 ALA A C 1
ATOM 705 O O . ALA A 1 93 ? -6.768 6.127 10.591 1.00 89.31 93 ALA A O 1
ATOM 706 N N . THR A 1 94 ? -8.324 4.695 9.822 1.00 93.25 94 THR A N 1
ATOM 707 C CA . THR A 1 94 ? -9.213 4.851 10.974 1.00 93.25 94 THR A CA 1
ATOM 708 C C . THR A 1 94 ? -8.626 4.123 12.180 1.00 93.25 94 THR A C 1
ATOM 710 O O . THR A 1 94 ? -7.847 3.177 12.034 1.00 93.25 94 THR A O 1
ATOM 713 N N . GLU A 1 95 ? -9.017 4.534 13.385 1.00 95.19 95 GLU A N 1
ATOM 714 C CA . GLU A 1 95 ? -8.617 3.835 14.610 1.00 95.19 95 GLU A CA 1
ATOM 715 C C . GLU A 1 95 ? -9.038 2.357 14.575 1.00 95.19 95 GLU A C 1
ATOM 717 O O . GLU A 1 95 ? -8.272 1.475 14.954 1.00 95.19 95 GLU A O 1
ATOM 722 N N . GLU A 1 96 ? -10.216 2.068 14.020 1.00 94.50 96 GLU A N 1
ATOM 723 C CA . GLU A 1 96 ? -10.707 0.703 13.840 1.00 94.50 96 GLU A CA 1
ATOM 724 C C . GLU A 1 96 ? -9.818 -0.126 12.899 1.00 94.50 96 GLU A C 1
ATOM 726 O O . GLU A 1 96 ? -9.443 -1.247 13.246 1.00 94.50 96 GLU A O 1
ATOM 731 N N . CYS A 1 97 ? -9.405 0.434 11.755 1.00 93.88 97 CYS A N 1
ATOM 732 C CA . CYS A 1 97 ? -8.444 -0.210 10.855 1.00 93.88 97 CYS A CA 1
ATOM 733 C C . CYS A 1 97 ? -7.126 -0.521 11.580 1.00 93.88 97 CYS A C 1
ATOM 735 O O . CYS A 1 97 ? -6.628 -1.648 11.524 1.00 93.88 97 CYS A O 1
ATOM 737 N N . ILE A 1 98 ? -6.586 0.453 12.321 1.00 94.31 98 ILE A N 1
ATOM 738 C CA . ILE A 1 98 ? -5.349 0.283 13.096 1.00 94.31 98 ILE A CA 1
ATOM 739 C C . ILE A 1 98 ? -5.508 -0.838 14.131 1.00 94.31 98 ILE A C 1
ATOM 741 O O . ILE A 1 98 ? -4.612 -1.674 14.275 1.00 94.31 98 ILE A O 1
ATOM 745 N N . ASN A 1 99 ? -6.644 -0.892 14.826 1.00 94.62 99 ASN A N 1
ATOM 746 C CA . ASN A 1 99 ? -6.923 -1.901 15.844 1.00 94.62 99 ASN A CA 1
ATOM 7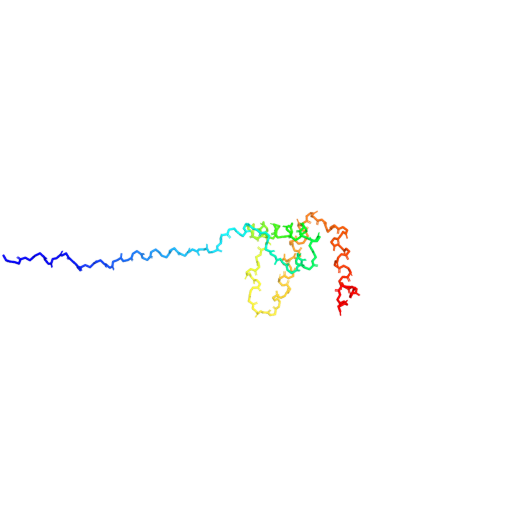47 C C . ASN A 1 99 ? -7.052 -3.313 15.261 1.00 94.62 99 ASN A C 1
ATOM 749 O O . ASN A 1 99 ? -6.518 -4.253 15.857 1.00 94.62 99 ASN A O 1
ATOM 753 N N . GLN A 1 100 ? -7.698 -3.478 14.103 1.00 92.50 100 GLN A N 1
ATOM 754 C CA . GLN A 1 100 ? -7.800 -4.779 13.431 1.00 92.50 100 GLN A CA 1
ATOM 755 C C . GLN A 1 100 ? -6.417 -5.293 13.005 1.00 92.50 100 GLN A C 1
ATOM 757 O O . GLN A 1 100 ? -6.033 -6.408 13.368 1.00 92.50 100 GLN A O 1
ATOM 762 N N . VAL A 1 101 ? -5.627 -4.446 12.336 1.00 92.00 101 VAL A N 1
ATOM 763 C CA . VAL A 1 101 ? -4.256 -4.787 11.920 1.00 92.00 101 VAL A CA 1
ATOM 764 C C . VAL A 1 101 ? -3.385 -5.118 13.135 1.00 92.00 101 VAL A C 1
ATOM 766 O O . VAL A 1 101 ? -2.701 -6.139 13.161 1.00 92.00 101 VAL A O 1
ATOM 769 N N . THR A 1 102 ? -3.438 -4.295 14.182 1.00 92.62 102 THR A N 1
ATOM 770 C CA . THR A 1 102 ? -2.635 -4.502 15.397 1.00 92.62 102 THR A CA 1
ATOM 771 C C . THR A 1 102 ? -3.036 -5.781 16.132 1.00 92.62 102 THR A C 1
ATOM 773 O O . THR A 1 102 ? -2.171 -6.496 16.637 1.00 92.62 102 THR A O 1
ATOM 776 N N . SER A 1 103 ? -4.331 -6.098 16.187 1.00 90.38 103 SER A N 1
ATOM 777 C CA . SER A 1 103 ? -4.823 -7.329 16.819 1.00 90.38 103 SER A CA 1
ATOM 778 C C . SER A 1 103 ? -4.336 -8.572 16.080 1.00 90.38 103 SER A C 1
ATOM 780 O O . SER A 1 103 ? -3.912 -9.532 16.724 1.00 90.38 103 SER A O 1
ATOM 782 N N . PHE A 1 104 ? -4.315 -8.526 14.746 1.00 90.06 104 PHE A N 1
ATOM 783 C CA . PHE A 1 104 ? -3.751 -9.594 13.924 1.00 90.06 104 PHE A CA 1
ATOM 784 C C . PHE A 1 104 ? -2.249 -9.764 14.134 1.00 90.06 104 PHE A C 1
ATOM 786 O O . PHE A 1 104 ? -1.789 -10.875 14.388 1.00 90.06 104 PHE A O 1
ATOM 793 N N . LEU A 1 105 ? -1.484 -8.669 14.136 1.00 89.31 105 LEU A N 1
ATOM 794 C CA . LEU A 1 105 ? -0.038 -8.715 14.382 1.00 89.31 105 LEU A CA 1
ATOM 795 C C . LEU A 1 105 ? 0.320 -9.243 15.779 1.00 89.31 105 LEU A C 1
ATOM 797 O O . LEU A 1 105 ? 1.377 -9.843 15.957 1.00 89.31 105 LEU A O 1
ATOM 801 N N . ARG A 1 106 ? -0.556 -9.044 16.769 1.00 89.50 106 ARG A N 1
ATOM 802 C CA . ARG A 1 106 ? -0.400 -9.600 18.124 1.00 89.50 106 ARG A CA 1
ATOM 803 C C . ARG A 1 106 ? -0.752 -11.088 18.218 1.00 89.50 106 ARG A C 1
ATOM 805 O O . ARG A 1 106 ? -0.568 -11.672 19.278 1.00 89.50 106 ARG A O 1
ATOM 812 N N . GLY A 1 107 ? -1.258 -11.696 17.143 1.00 84.38 107 GLY A N 1
ATOM 813 C CA . GLY A 1 107 ? -1.707 -13.090 17.129 1.00 84.38 107 GLY A CA 1
ATOM 814 C C . GLY A 1 107 ? -3.064 -13.314 17.803 1.00 84.38 107 GLY A C 1
ATOM 815 O O . GLY A 1 107 ? -3.511 -14.454 17.915 1.00 84.38 107 GLY A O 1
ATOM 816 N N . ASN A 1 108 ? -3.757 -12.244 18.206 1.00 77.75 108 ASN A N 1
ATOM 817 C CA . ASN A 1 108 ? -5.030 -12.342 18.925 1.00 77.75 108 ASN A CA 1
ATOM 818 C C . ASN A 1 108 ? -6.157 -12.905 18.048 1.00 77.75 108 ASN A C 1
ATOM 820 O O . ASN A 1 108 ? -7.122 -13.451 18.568 1.00 77.75 108 ASN A O 1
ATOM 824 N N . THR A 1 109 ? -6.048 -12.766 16.725 1.00 68.12 109 THR A N 1
ATOM 825 C CA . THR A 1 109 ? -7.062 -13.219 15.760 1.00 68.12 109 THR A CA 1
ATOM 826 C C . THR A 1 109 ? -6.716 -14.548 15.082 1.00 68.12 109 THR A C 1
ATOM 828 O O . THR A 1 109 ? -7.535 -15.069 14.335 1.00 68.12 109 THR A O 1
ATOM 831 N N . CYS A 1 110 ? -5.538 -15.121 15.354 1.00 69.31 110 CYS A N 1
ATOM 832 C CA . CYS A 1 110 ? -5.081 -16.390 14.769 1.00 69.31 110 CYS A CA 1
ATOM 833 C C . CYS A 1 110 ? -5.250 -17.592 15.717 1.00 69.31 110 CYS A C 1
ATOM 835 O O . CYS A 1 110 ? -4.746 -18.674 15.430 1.00 69.31 110 CYS A O 1
ATOM 837 N N . SER A 1 111 ? -5.932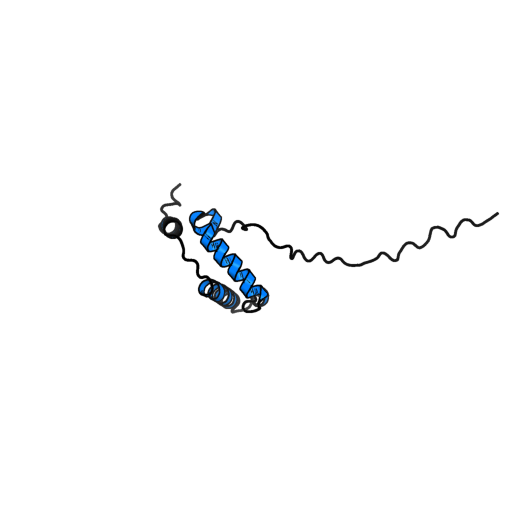 -17.401 16.850 1.00 57.06 111 SER A N 1
ATOM 838 C CA . SER A 1 111 ? -6.188 -18.442 17.853 1.00 57.06 111 SER A CA 1
ATOM 839 C C . SER A 1 111 ? -7.566 -19.064 17.613 1.00 57.06 111 SER A C 1
ATOM 841 O O . SER A 1 111 ? -8.535 -18.705 18.282 1.00 57.06 111 SER A O 1
ATOM 843 N N . GLY A 1 112 ? -7.651 -19.921 16.595 1.00 52.69 112 GLY A N 1
ATOM 844 C CA . GLY A 1 112 ? -8.776 -20.835 16.372 1.00 52.69 112 GLY A CA 1
ATOM 845 C C . GLY A 1 112 ? -8.529 -22.179 17.038 1.00 52.69 112 GLY A C 1
ATOM 846 O O . GLY A 1 112 ? -7.361 -22.627 17.003 1.00 52.69 112 GLY A O 1
#

pLDDT: mean 76.66, std 20.14, range [38.38, 96.19]

Secondary structure (DSSP, 8-state):
-----SSSS-------------------S----HHHHH-GGGHHHHHHHHHHHHHHHHTTS--GGGG-S-STTHHHHHHHHHHHHHHH--PPPPHHHHHHHHHHHTTTTS--

Foldseek 3Di:
DDDPDPPDPDPPPPPPPPPPVPPPDPPPDPDPDPLCVQQVLCSVVSVLLVVLLVVCCVVVVADLVVLPDPDVCSVVNVVVRSVVSVVPRPDDRDPSSVVSVVCVVVCVVVPD

Radius of gyration: 25.42 Å; chains: 1; bounding box: 45×36×90 Å

Sequence (112 aa):
MGSFLIIALTFSLTISVFVEADHDGPHEGPTETVLNILFPACSPLDASMQSKFFELNKSGQINPKLCRNPSPGQEECIKKQLHTVRCAVNGTATEECINQVTSFLRGNTCSG

Organism: NCBI:txid2747483